Protein AF-A0A7V8NLV5-F1 (afdb_monomer_lite)

Organism: NCBI:txid2741543

Foldseek 3Di:
DCVVVVVCQVPDPDPDDDDDDDPVVVDDDVVVVVVVCVVCVVVVNDDDPPDDDDPDDDDD

Sequence (60 aa):
SNSGLRARARTARLPCPVHFPTPALSTDNAAMIAAAAFPKLERGEFAALDIAAQASLTLV

Structure (mmCIF, N/CA/C/O backbone):
data_AF-A0A7V8NLV5-F1
#
_entry.id   AF-A0A7V8NLV5-F1
#
loop_
_atom_site.group_PDB
_atom_site.id
_atom_site.type_symbol
_atom_site.label_atom_id
_atom_site.label_alt_id
_atom_site.label_comp_id
_atom_site.label_asym_id
_atom_site.label_entity_id
_atom_site.label_seq_id
_atom_site.pdbx_PDB_ins_code
_atom_site.Cartn_x
_atom_site.Cartn_y
_atom_site.Cartn_z
_atom_site.occupancy
_atom_site.B_iso_or_equiv
_atom_site.auth_seq_id
_atom_site.auth_comp_id
_atom_site.auth_asym_id
_atom_site.auth_atom_id
_atom_site.pdbx_PDB_model_num
ATOM 1 N N . SE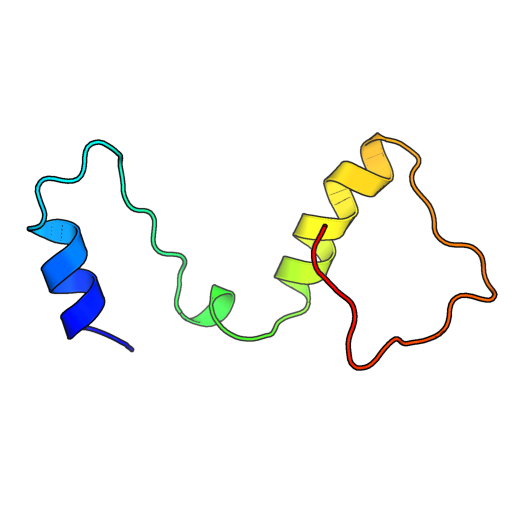R A 1 1 ? 14.974 1.274 -6.210 1.00 73.81 1 SER A N 1
ATOM 2 C CA . SER A 1 1 ? 14.248 1.211 -7.501 1.00 73.81 1 SER A CA 1
ATOM 3 C C . SER A 1 1 ? 14.514 -0.135 -8.150 1.00 73.81 1 SER A C 1
ATOM 5 O O . SER A 1 1 ? 15.672 -0.526 -8.198 1.00 73.81 1 SER A O 1
ATOM 7 N N . ASN A 1 2 ? 13.486 -0.843 -8.633 1.00 92.44 2 ASN A N 1
ATOM 8 C CA . ASN A 1 2 ? 13.657 -2.086 -9.397 1.00 92.44 2 ASN A CA 1
ATOM 9 C C . ASN A 1 2 ? 13.645 -1.775 -10.908 1.00 92.44 2 ASN A C 1
ATOM 11 O O . ASN A 1 2 ? 12.617 -1.876 -11.580 1.00 92.44 2 ASN A O 1
ATOM 15 N N . SER A 1 3 ? 14.778 -1.291 -11.422 1.00 92.81 3 SER A N 1
ATOM 16 C CA . SER A 1 3 ? 14.927 -0.847 -12.816 1.00 92.81 3 SER A CA 1
ATOM 17 C C . SER A 1 3 ? 14.821 -1.999 -13.820 1.00 92.81 3 SER A C 1
ATOM 19 O O . SER A 1 3 ? 14.185 -1.832 -14.861 1.00 92.81 3 SER A O 1
ATOM 21 N N . GLY A 1 4 ? 15.372 -3.171 -13.489 1.00 96.25 4 GLY A N 1
ATOM 22 C CA . GLY A 1 4 ? 15.307 -4.371 -14.327 1.00 96.25 4 GLY A CA 1
ATOM 23 C C . GLY A 1 4 ? 13.870 -4.832 -14.575 1.00 96.25 4 GLY A C 1
ATOM 24 O O . GLY A 1 4 ? 13.469 -4.998 -15.727 1.00 96.25 4 GLY A O 1
ATOM 25 N N . LEU A 1 5 ? 13.055 -4.940 -13.518 1.00 94.94 5 LEU A N 1
ATOM 26 C CA . LEU A 1 5 ? 11.636 -5.292 -13.637 1.00 94.94 5 LEU A CA 1
ATOM 27 C C . LEU A 1 5 ? 10.873 -4.286 -14.506 1.00 94.94 5 LEU A C 1
ATOM 29 O O . LEU A 1 5 ? 10.118 -4.685 -15.391 1.00 94.94 5 LEU A O 1
ATOM 33 N N . ARG A 1 6 ? 11.107 -2.981 -14.313 1.00 93.88 6 ARG A N 1
ATOM 34 C CA . ARG A 1 6 ? 10.464 -1.923 -15.112 1.00 93.88 6 ARG A CA 1
ATOM 35 C C . ARG A 1 6 ? 10.845 -2.002 -16.593 1.00 93.88 6 ARG A C 1
ATOM 37 O O . ARG A 1 6 ? 9.975 -1.860 -17.448 1.00 93.88 6 ARG A O 1
ATOM 44 N N . ALA A 1 7 ? 12.115 -2.255 -16.910 1.00 94.62 7 ALA A N 1
ATOM 45 C CA . ALA A 1 7 ? 12.575 -2.423 -18.290 1.00 94.62 7 ALA A CA 1
ATOM 46 C C . ALA A 1 7 ? 11.954 -3.666 -18.954 1.00 94.62 7 ALA A C 1
ATOM 48 O O . ALA A 1 7 ? 11.497 -3.603 -20.098 1.00 94.62 7 ALA A O 1
ATOM 49 N N . ARG A 1 8 ? 11.868 -4.784 -18.219 1.00 95.81 8 ARG A N 1
ATOM 50 C CA . ARG A 1 8 ? 11.218 -6.011 -18.701 1.00 95.81 8 ARG A CA 1
ATOM 51 C C . ARG A 1 8 ? 9.721 -5.823 -18.923 1.00 95.81 8 ARG A C 1
ATOM 53 O O . ARG A 1 8 ? 9.239 -6.202 -19.979 1.00 95.81 8 ARG A O 1
ATOM 60 N N . ALA A 1 9 ? 9.003 -5.181 -18.004 1.00 94.50 9 ALA A N 1
ATOM 61 C CA . ALA A 1 9 ? 7.571 -4.921 -18.156 1.00 94.50 9 ALA A CA 1
ATOM 62 C C . ALA A 1 9 ? 7.243 -4.026 -19.366 1.00 94.50 9 ALA A C 1
ATOM 64 O O . ALA A 1 9 ? 6.226 -4.229 -20.014 1.00 94.50 9 ALA A O 1
ATOM 65 N N . ARG A 1 10 ? 8.118 -3.065 -19.699 1.00 91.56 10 ARG A N 1
ATOM 66 C CA . ARG A 1 10 ? 7.955 -2.180 -20.870 1.00 91.56 10 ARG A CA 1
ATOM 67 C C . ARG A 1 10 ? 8.174 -2.876 -22.212 1.00 91.56 10 ARG A C 1
ATOM 69 O O . ARG A 1 10 ? 7.656 -2.421 -23.222 1.00 91.56 10 ARG A O 1
ATOM 76 N N . THR A 1 11 ? 9.002 -3.915 -22.231 1.00 95.06 11 THR A N 1
ATOM 77 C CA . THR A 1 11 ? 9.378 -4.641 -23.457 1.00 95.06 11 THR A CA 1
ATOM 78 C C . THR A 1 11 ? 8.624 -5.957 -23.613 1.00 95.06 11 THR A C 1
ATOM 80 O O . THR A 1 11 ? 8.552 -6.503 -24.714 1.00 95.06 11 THR A O 1
ATOM 83 N N . ALA A 1 12 ? 8.043 -6.470 -22.528 1.00 93.50 12 ALA A N 1
ATOM 84 C CA . ALA A 1 12 ? 7.133 -7.597 -22.563 1.00 93.50 12 ALA A CA 1
ATOM 85 C C . ALA A 1 12 ? 5.880 -7.219 -23.367 1.00 93.50 12 ALA A C 1
ATOM 87 O O . ALA A 1 12 ? 5.251 -6.194 -23.111 1.00 93.50 12 ALA A O 1
ATOM 88 N N . ARG A 1 13 ? 5.501 -8.061 -24.336 1.00 92.88 13 ARG A N 1
ATOM 89 C CA . ARG A 1 13 ? 4.240 -7.931 -25.084 1.00 92.88 13 ARG A CA 1
ATOM 90 C C . ARG A 1 13 ? 3.079 -8.413 -24.214 1.00 92.88 13 ARG A C 1
ATOM 92 O O . ARG A 1 13 ? 2.516 -9.476 -24.455 1.00 92.88 13 ARG A O 1
ATOM 99 N N . LEU A 1 14 ? 2.798 -7.675 -23.145 1.00 94.19 14 LEU A N 1
ATOM 100 C CA . LEU A 1 14 ? 1.705 -7.985 -22.233 1.00 94.19 14 LEU A CA 1
ATOM 101 C C . LEU A 1 14 ? 0.367 -7.637 -22.901 1.00 94.19 14 LEU A C 1
ATOM 103 O O . LEU A 1 14 ? 0.287 -6.633 -23.609 1.00 94.19 14 LEU A O 1
ATOM 107 N N . PRO A 1 15 ? -0.691 -8.431 -22.671 1.00 9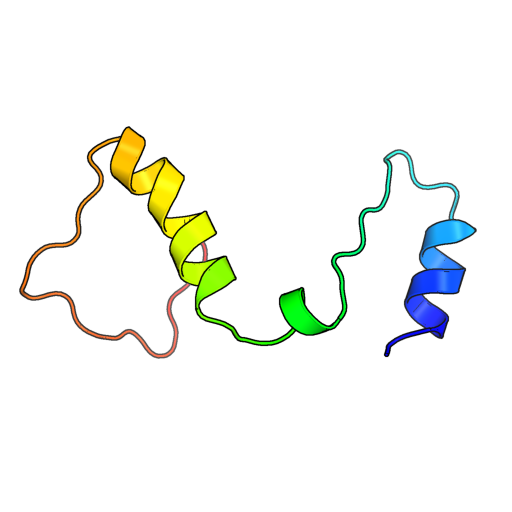5.50 15 PRO A N 1
ATOM 108 C CA . PRO A 1 15 ? -2.016 -8.161 -23.227 1.00 95.50 15 PRO A CA 1
ATOM 109 C C . PRO A 1 15 ? -2.700 -6.944 -22.577 1.00 95.50 15 PRO A C 1
ATOM 111 O O . PRO A 1 15 ? -3.832 -6.622 -22.927 1.00 95.50 15 PRO A O 1
ATOM 114 N N . CYS A 1 16 ? -2.044 -6.279 -21.619 1.00 94.00 16 CYS A N 1
ATOM 115 C CA . CYS A 1 16 ? -2.577 -5.150 -20.872 1.00 94.00 16 CYS A CA 1
ATOM 116 C C . CYS A 1 16 ? -1.510 -4.071 -20.597 1.00 94.00 16 CYS A C 1
ATOM 118 O O . CYS A 1 16 ? -0.309 -4.366 -20.576 1.00 94.00 16 CYS A O 1
ATOM 120 N N . PRO A 1 17 ? -1.935 -2.816 -20.355 1.00 93.00 17 PRO A N 1
ATOM 121 C CA . PRO A 1 17 ? -1.047 -1.757 -19.890 1.00 93.00 17 PRO A CA 1
ATOM 122 C C . PRO A 1 17 ? -0.446 -2.062 -18.512 1.00 93.00 17 PRO A C 1
ATOM 124 O O . PRO A 1 17 ? -1.109 -2.612 -17.635 1.00 93.00 17 PRO A O 1
ATOM 127 N N . VAL A 1 18 ? 0.798 -1.628 -18.296 1.00 94.56 18 VAL A N 1
ATOM 128 C CA . VAL A 1 18 ? 1.462 -1.693 -16.986 1.00 94.56 18 VAL A CA 1
ATOM 129 C C . VAL A 1 18 ? 1.597 -0.292 -16.409 1.00 94.56 18 VAL A C 1
ATOM 131 O O . VAL A 1 18 ? 2.215 0.583 -17.018 1.00 94.56 18 VAL A O 1
ATOM 134 N N . HIS A 1 19 ? 1.082 -0.099 -15.197 1.00 93.69 19 HIS A N 1
ATOM 135 C CA . HIS A 1 19 ? 1.174 1.161 -14.467 1.00 93.69 19 HIS A CA 1
ATOM 136 C C . HIS A 1 19 ? 2.170 1.042 -13.317 1.00 93.69 19 HIS A C 1
ATOM 138 O O . HIS A 1 19 ? 2.145 0.084 -12.548 1.00 93.69 19 HIS A O 1
ATOM 144 N N . PHE A 1 20 ? 3.040 2.041 -13.183 1.00 93.94 20 PHE A N 1
ATOM 145 C CA . PHE A 1 20 ? 3.968 2.132 -12.065 1.00 93.94 20 PHE A CA 1
ATOM 146 C C . PHE A 1 20 ? 3.717 3.425 -11.289 1.00 93.94 20 PHE A C 1
ATOM 148 O O . PHE A 1 20 ? 3.905 4.496 -11.873 1.00 93.94 20 PHE A O 1
ATOM 155 N N . PRO A 1 21 ? 3.373 3.359 -9.992 1.00 93.69 21 PRO A N 1
ATOM 156 C CA . PRO A 1 21 ? 3.279 4.558 -9.175 1.00 93.69 21 PRO A CA 1
ATOM 157 C C . PRO A 1 21 ? 4.656 5.217 -9.007 1.00 93.69 21 PRO A C 1
ATOM 159 O O . PRO A 1 21 ? 5.716 4.635 -9.309 1.00 93.69 21 PRO A O 1
ATOM 162 N N . THR A 1 22 ? 4.640 6.457 -8.517 1.00 94.00 22 THR A N 1
ATOM 163 C CA . THR A 1 22 ? 5.864 7.136 -8.085 1.00 94.00 22 THR A CA 1
ATOM 164 C C . THR A 1 22 ? 6.522 6.340 -6.947 1.00 94.00 22 THR A C 1
ATOM 166 O O . THR A 1 22 ? 5.831 5.638 -6.202 1.00 94.00 22 THR A O 1
ATOM 169 N N . PRO A 1 23 ? 7.856 6.420 -6.776 1.00 92.31 23 PRO A N 1
ATOM 170 C CA . PRO A 1 23 ? 8.541 5.670 -5.723 1.00 92.31 23 PRO A CA 1
ATOM 171 C C . PRO A 1 23 ? 7.996 5.940 -4.314 1.00 92.31 23 PRO A C 1
ATOM 173 O O . PRO A 1 23 ? 7.852 4.998 -3.544 1.00 92.31 23 PRO A O 1
ATOM 176 N N . ALA A 1 24 ? 7.624 7.189 -4.012 1.00 93.88 24 ALA A N 1
ATOM 177 C CA . ALA A 1 24 ? 7.064 7.577 -2.714 1.00 93.88 24 ALA A CA 1
ATOM 178 C C . ALA A 1 24 ? 5.707 6.915 -2.411 1.00 93.88 24 ALA A C 1
ATOM 180 O O . ALA A 1 24 ? 5.392 6.671 -1.254 1.00 93.88 24 ALA A O 1
ATOM 181 N N . LEU A 1 25 ? 4.925 6.591 -3.445 1.00 95.81 25 LEU A N 1
ATOM 182 C CA . LEU A 1 25 ? 3.652 5.878 -3.309 1.00 95.81 25 LEU A CA 1
ATOM 183 C C . LEU A 1 25 ? 3.812 4.348 -3.322 1.00 95.81 25 LEU A C 1
ATOM 185 O O . LEU A 1 25 ? 2.822 3.639 -3.194 1.00 95.81 25 LEU A O 1
ATOM 189 N N . SER A 1 26 ? 5.030 3.834 -3.522 1.00 95.62 26 SER A N 1
ATOM 190 C CA . SER A 1 26 ? 5.302 2.389 -3.606 1.00 95.62 26 SER A CA 1
ATOM 191 C C . SER A 1 26 ? 5.760 1.773 -2.279 1.00 95.62 26 SER A C 1
ATOM 193 O O . SER A 1 26 ? 5.829 0.553 -2.177 1.00 95.62 26 SER A O 1
ATOM 195 N N . THR A 1 27 ? 6.138 2.599 -1.302 1.00 95.06 27 THR A N 1
ATOM 196 C CA . THR A 1 27 ? 6.490 2.189 0.067 1.00 95.06 27 THR A CA 1
ATOM 197 C C . THR A 1 27 ? 5.332 2.471 1.011 1.00 95.06 27 THR A C 1
ATOM 199 O O . THR A 1 27 ? 4.511 3.332 0.701 1.00 95.06 27 THR A O 1
ATOM 202 N N . ASP A 1 28 ? 5.297 1.816 2.170 1.00 97.19 28 ASP A N 1
ATOM 203 C CA . ASP A 1 28 ? 4.231 2.004 3.158 1.00 97.19 28 ASP A CA 1
ATOM 204 C C . ASP A 1 28 ? 4.025 3.486 3.498 1.00 97.19 28 ASP A C 1
ATOM 206 O O . ASP A 1 28 ? 4.963 4.214 3.834 1.00 97.19 28 ASP A O 1
ATOM 210 N N . ASN A 1 29 ? 2.782 3.949 3.359 1.00 97.00 29 ASN A N 1
ATOM 211 C CA . ASN A 1 29 ? 2.400 5.335 3.600 1.00 97.00 29 ASN A CA 1
ATOM 212 C C . ASN A 1 29 ? 0.914 5.438 3.982 1.00 97.00 29 ASN A C 1
ATOM 214 O O . ASN A 1 29 ? 0.121 4.543 3.712 1.00 97.00 29 ASN A O 1
ATOM 218 N N . ALA A 1 30 ? 0.505 6.553 4.588 1.00 98.19 30 ALA A N 1
ATOM 219 C CA . ALA A 1 30 ? -0.898 6.751 4.963 1.00 98.19 30 ALA A CA 1
ATOM 220 C C . ALA A 1 30 ? -1.824 7.010 3.756 1.00 98.19 30 ALA A C 1
ATOM 222 O O . ALA A 1 30 ? -3.028 6.773 3.845 1.00 98.19 30 ALA A O 1
ATOM 223 N N . ALA A 1 31 ? -1.289 7.464 2.616 1.00 97.81 31 ALA A N 1
ATOM 224 C CA . ALA A 1 31 ? -2.098 7.772 1.439 1.00 97.81 31 ALA A CA 1
ATOM 225 C C . ALA A 1 31 ? -2.731 6.511 0.826 1.00 97.81 31 ALA A C 1
ATOM 227 O O . ALA A 1 31 ? -3.890 6.561 0.423 1.00 97.81 31 ALA A O 1
ATOM 228 N N . MET A 1 32 ? -2.033 5.366 0.814 1.00 97.44 32 MET A N 1
ATOM 229 C CA . MET A 1 32 ? -2.623 4.101 0.348 1.00 97.44 32 MET A CA 1
ATOM 230 C C . MET A 1 32 ? -3.724 3.589 1.285 1.00 97.44 32 MET A C 1
ATOM 232 O O . MET A 1 32 ? -4.711 3.032 0.812 1.00 97.44 32 MET A O 1
ATOM 236 N N . ILE A 1 33 ? -3.592 3.828 2.596 1.00 98.12 33 ILE A N 1
ATOM 237 C CA . ILE A 1 33 ? -4.630 3.483 3.575 1.00 98.12 33 ILE A CA 1
ATOM 238 C C . ILE A 1 33 ? -5.880 4.332 3.328 1.00 98.12 33 ILE A C 1
ATOM 240 O O . ILE A 1 33 ? -6.979 3.790 3.235 1.00 98.12 33 ILE A O 1
ATOM 244 N N . ALA A 1 34 ? -5.715 5.644 3.135 1.00 98.31 34 ALA A N 1
ATOM 245 C CA . ALA A 1 34 ? -6.821 6.540 2.806 1.00 98.31 34 ALA A CA 1
ATOM 246 C C . ALA A 1 34 ? -7.493 6.171 1.470 1.00 98.31 34 ALA A C 1
ATOM 248 O O . ALA A 1 34 ? -8.718 6.091 1.397 1.00 98.31 34 ALA A O 1
ATOM 249 N N . ALA A 1 35 ? -6.701 5.882 0.431 1.00 97.69 35 ALA A N 1
ATOM 250 C CA . ALA A 1 35 ? -7.210 5.479 -0.879 1.00 97.69 35 ALA A CA 1
ATOM 251 C C . ALA A 1 35 ? -7.997 4.158 -0.825 1.00 97.69 35 ALA A C 1
ATOM 253 O O . ALA A 1 35 ? -9.019 4.033 -1.493 1.00 97.69 35 ALA A O 1
ATOM 254 N N . ALA A 1 36 ? -7.560 3.191 -0.012 1.00 97.19 36 ALA A N 1
ATOM 255 C CA . ALA A 1 36 ? -8.283 1.937 0.199 1.00 97.19 36 ALA A CA 1
ATOM 256 C C . A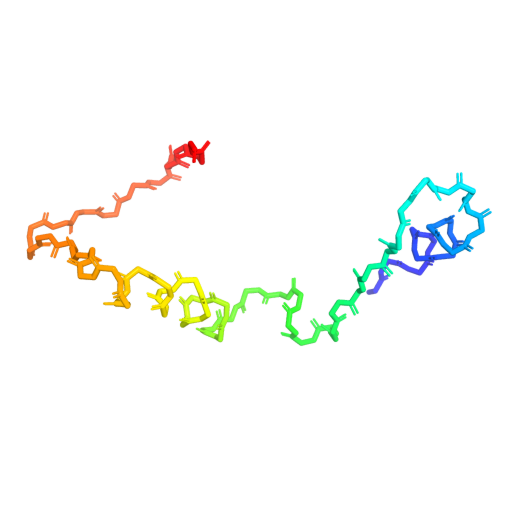LA A 1 36 ? -9.557 2.119 1.049 1.00 97.19 36 ALA A C 1
ATOM 258 O O . ALA A 1 36 ? -10.540 1.409 0.840 1.00 97.19 36 ALA A O 1
ATOM 259 N N . ALA A 1 37 ? -9.558 3.065 1.994 1.00 98.12 37 ALA A N 1
ATOM 260 C CA . ALA A 1 37 ? -10.703 3.348 2.859 1.00 98.12 37 ALA A CA 1
ATOM 261 C C . ALA A 1 37 ? -11.826 4.114 2.144 1.00 98.12 37 ALA A C 1
ATOM 263 O O . ALA A 1 37 ? -12.997 3.861 2.414 1.00 98.12 37 ALA A O 1
ATOM 264 N N . PHE A 1 38 ? -11.494 5.018 1.219 1.00 98.50 38 PHE A N 1
ATOM 265 C CA . PHE A 1 38 ? -12.474 5.855 0.520 1.00 98.50 38 PHE A CA 1
ATOM 266 C C . PHE A 1 38 ? -13.624 5.072 -0.151 1.00 98.50 38 PHE A C 1
ATOM 268 O O . PHE A 1 38 ? -14.779 5.354 0.163 1.00 98.50 38 PHE A O 1
ATOM 275 N N . PRO A 1 39 ? -13.384 4.031 -0.974 1.00 98.19 39 PRO A N 1
ATOM 276 C CA . PRO A 1 39 ? -14.483 3.268 -1.564 1.00 98.19 39 PRO A CA 1
ATOM 277 C C . PRO A 1 39 ? -15.299 2.480 -0.523 1.00 98.19 39 PRO A C 1
ATOM 279 O O . PRO A 1 39 ? -16.463 2.180 -0.768 1.00 98.19 39 PRO A O 1
ATOM 282 N N . LYS A 1 40 ? -14.723 2.136 0.641 1.00 98.00 40 LYS A N 1
ATOM 283 C CA . LYS A 1 40 ? -15.466 1.513 1.754 1.00 98.00 40 LYS A CA 1
ATOM 284 C C . LYS A 1 40 ? -16.398 2.528 2.414 1.00 98.00 40 LYS A C 1
ATOM 286 O O . LYS A 1 40 ? -17.556 2.216 2.671 1.00 98.00 40 LYS A O 1
ATOM 291 N N . LEU A 1 41 ? -15.915 3.757 2.608 1.00 98.44 41 LEU A N 1
ATOM 292 C CA . LEU A 1 41 ? -16.711 4.878 3.105 1.00 98.44 41 LEU A CA 1
ATOM 293 C C . LEU A 1 41 ? -17.906 5.167 2.187 1.00 98.44 41 LEU A C 1
ATOM 295 O O . LEU A 1 41 ? -19.024 5.273 2.682 1.00 98.44 41 LEU A O 1
ATOM 299 N N . GLU A 1 42 ? -17.696 5.232 0.868 1.00 98.56 42 GLU A N 1
ATOM 300 C CA . GLU A 1 42 ? -18.783 5.449 -0.104 1.00 98.56 42 GLU A CA 1
ATOM 301 C C . GLU A 1 42 ? -19.860 4.353 -0.051 1.00 98.56 42 GLU A C 1
ATOM 303 O O . GLU A 1 42 ? -21.031 4.626 -0.307 1.00 98.56 42 GLU A O 1
ATOM 308 N N . ARG A 1 43 ? -19.487 3.122 0.327 1.00 98.50 43 ARG A N 1
ATOM 309 C CA . ARG A 1 43 ? -20.414 1.994 0.519 1.00 98.50 43 ARG A CA 1
ATOM 310 C C . ARG A 1 43 ? -20.996 1.891 1.934 1.00 98.50 43 ARG A C 1
ATOM 312 O O . ARG A 1 43 ? -21.792 0.993 2.189 1.00 98.50 43 ARG A O 1
ATOM 319 N N . GLY A 1 44 ? -20.616 2.777 2.857 1.00 98.25 44 GLY A N 1
ATOM 320 C CA . GLY A 1 44 ? -21.032 2.705 4.262 1.00 98.25 44 GLY A CA 1
ATOM 321 C C . GLY A 1 44 ? -20.446 1.510 5.027 1.00 98.25 44 GLY A C 1
ATOM 322 O O . GLY A 1 44 ? -21.017 1.071 6.022 1.00 98.25 44 GLY A O 1
ATOM 323 N N . GLU A 1 45 ? -19.318 0.964 4.570 1.00 98.25 45 GLU A N 1
ATOM 324 C CA . GLU A 1 45 ? -18.632 -0.166 5.198 1.00 98.25 45 GLU A CA 1
ATOM 325 C C . GLU A 1 45 ? -17.708 0.314 6.323 1.00 98.25 45 GLU A C 1
ATOM 327 O O . GLU A 1 45 ? -16.550 0.682 6.094 1.00 98.25 45 GLU A O 1
ATOM 332 N N . PHE A 1 46 ? -18.205 0.261 7.557 1.00 97.44 46 PHE A N 1
ATOM 333 C CA . PHE A 1 46 ? -17.448 0.624 8.753 1.00 97.44 46 PHE A CA 1
ATOM 334 C C . PHE A 1 46 ? -17.068 -0.601 9.584 1.00 97.44 46 PHE A C 1
ATOM 336 O O . PHE A 1 46 ? -17.801 -1.586 9.655 1.00 97.44 46 PHE A O 1
ATOM 343 N N . ALA A 1 47 ? -15.912 -0.520 10.239 1.00 96.50 47 ALA A N 1
ATOM 344 C CA . ALA A 1 47 ? -15.548 -1.451 11.296 1.00 96.50 47 ALA A CA 1
ATOM 345 C C . ALA A 1 47 ? -16.240 -1.064 12.610 1.00 96.50 47 ALA A C 1
ATOM 347 O O . ALA A 1 47 ? -16.489 0.116 12.865 1.00 96.50 47 ALA A O 1
ATOM 348 N N . ALA A 1 48 ? -16.508 -2.055 13.457 1.00 97.31 48 ALA A N 1
ATOM 349 C CA . ALA A 1 48 ? -16.939 -1.821 14.827 1.00 97.31 48 ALA A CA 1
ATOM 350 C C . ALA A 1 48 ? -15.775 -1.306 15.697 1.00 97.31 48 ALA A C 1
ATOM 352 O O . ALA A 1 48 ? -14.600 -1.453 15.351 1.00 97.31 48 ALA A O 1
ATOM 353 N N . LEU A 1 49 ? -16.105 -0.676 16.828 1.00 97.44 49 LEU A N 1
ATOM 354 C CA . LEU A 1 49 ? -15.117 -0.059 17.727 1.00 97.44 49 LEU A CA 1
ATOM 355 C C . LEU A 1 49 ? -14.269 -1.074 18.507 1.00 97.44 49 LEU A C 1
ATOM 357 O O . LEU A 1 49 ? -13.267 -0.697 19.105 1.00 97.44 49 LEU A O 1
ATOM 361 N N . ASP A 1 50 ? -14.660 -2.344 18.501 1.00 97.50 50 ASP A N 1
ATOM 362 C CA . ASP A 1 50 ? -13.946 -3.467 19.109 1.00 97.50 50 ASP A CA 1
ATOM 363 C C . ASP A 1 50 ? -12.966 -4.154 18.140 1.00 97.50 50 ASP A C 1
ATOM 365 O O . ASP A 1 50 ? -12.392 -5.193 18.472 1.00 97.50 50 ASP A O 1
ATOM 369 N N . ILE A 1 51 ? -12.746 -3.582 16.948 1.00 96.56 51 ILE A N 1
ATOM 370 C CA . ILE A 1 51 ? -11.812 -4.127 15.963 1.00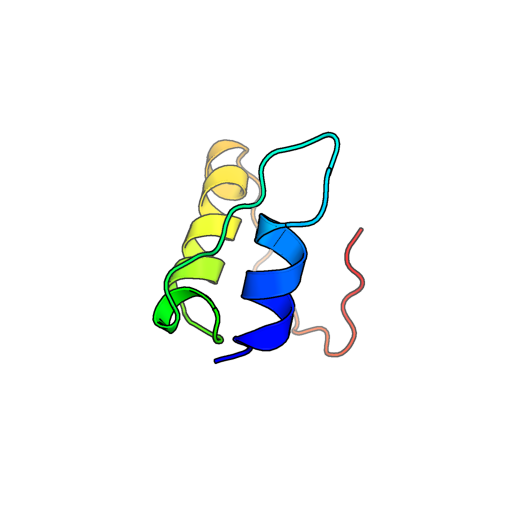 96.56 51 ILE A CA 1
ATOM 371 C C . ILE A 1 51 ? -10.399 -4.276 16.545 1.00 96.56 51 ILE A C 1
ATOM 373 O O . ILE A 1 51 ? -9.815 -3.344 17.099 1.00 96.56 51 ILE A O 1
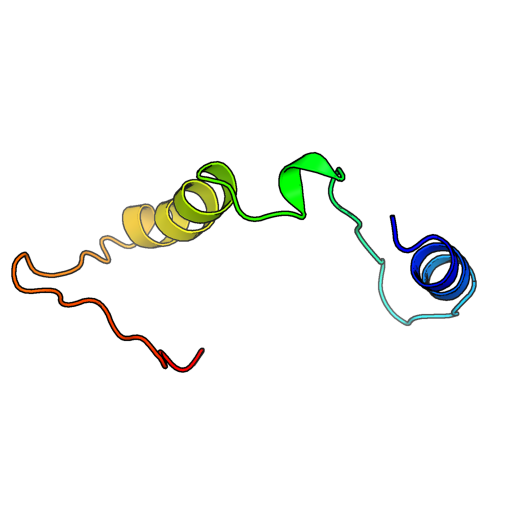ATOM 377 N N . ALA A 1 52 ? -9.823 -5.463 16.360 1.00 96.69 52 ALA A N 1
ATOM 378 C CA . ALA A 1 52 ? -8.462 -5.782 16.764 1.00 96.69 52 ALA A CA 1
ATOM 379 C C . ALA A 1 52 ? -7.527 -5.878 15.552 1.00 96.69 52 ALA A C 1
ATOM 381 O O . ALA A 1 52 ? -7.936 -6.219 14.440 1.00 96.69 52 ALA A O 1
ATOM 382 N N . ALA A 1 53 ? -6.241 -5.614 15.776 1.00 96.19 53 ALA A N 1
ATOM 383 C CA . ALA A 1 53 ? -5.217 -5.854 14.769 1.00 96.19 53 ALA A CA 1
ATOM 384 C C . ALA A 1 53 ? -5.044 -7.363 14.521 1.00 96.19 53 ALA A C 1
ATOM 386 O O . ALA A 1 53 ? -4.945 -8.149 15.464 1.00 96.19 53 ALA A O 1
ATOM 387 N N . GLN A 1 54 ? -4.936 -7.761 13.252 1.00 96.88 54 GLN A N 1
ATOM 388 C CA . GLN A 1 54 ? -4.691 -9.146 12.853 1.00 96.88 54 GLN A CA 1
ATOM 389 C C . GLN A 1 54 ? -3.358 -9.246 12.104 1.00 96.88 54 GLN A C 1
ATOM 391 O O . GLN A 1 54 ? -3.247 -8.836 10.952 1.00 96.88 54 GLN A O 1
ATOM 396 N N . ALA A 1 55 ? -2.339 -9.813 12.759 1.00 96.50 55 ALA A N 1
ATOM 397 C CA . ALA A 1 55 ? -0.970 -9.877 12.232 1.00 96.50 55 ALA A CA 1
ATOM 398 C C . ALA A 1 55 ? -0.834 -10.691 10.928 1.00 96.50 55 ALA A C 1
ATOM 400 O O . ALA A 1 55 ? 0.081 -10.459 10.143 1.00 96.50 55 ALA A O 1
ATOM 401 N N . SER A 1 56 ? -1.746 -11.634 10.685 1.00 96.06 56 SER A N 1
ATOM 402 C CA . SER A 1 56 ? -1.787 -12.469 9.476 1.00 96.06 56 SER A CA 1
ATOM 403 C C . SER A 1 56 ? -3.158 -12.384 8.805 1.00 96.06 56 SER A C 1
ATOM 405 O O . SER A 1 56 ? -3.806 -13.398 8.545 1.00 96.06 56 SER A O 1
ATOM 407 N N . LEU A 1 57 ? -3.640 -11.156 8.587 1.00 95.56 57 LEU A N 1
ATOM 408 C CA . LEU A 1 57 ? -4.889 -10.910 7.871 1.00 95.56 57 LEU A CA 1
ATOM 409 C C . LEU A 1 57 ? -4.769 -11.413 6.424 1.00 95.56 57 LEU A C 1
ATOM 411 O O . LEU A 1 57 ? -3.870 -11.012 5.689 1.00 95.56 57 LEU A O 1
ATOM 415 N N . THR A 1 58 ? -5.679 -12.297 6.021 1.00 96.31 58 THR A N 1
ATOM 416 C CA . THR A 1 58 ? -5.732 -12.814 4.647 1.00 96.31 58 THR A CA 1
ATOM 417 C C . THR A 1 58 ? -6.456 -11.815 3.745 1.00 96.31 58 THR A C 1
ATOM 419 O O . THR A 1 58 ? -7.509 -11.305 4.123 1.00 96.31 58 THR A O 1
ATOM 422 N N .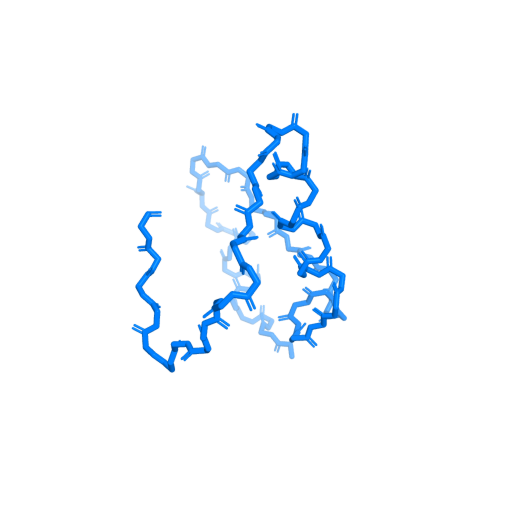 LEU A 1 59 ? -5.904 -11.538 2.558 1.00 92.56 59 LEU A N 1
ATOM 423 C CA . LEU A 1 59 ? -6.600 -10.776 1.518 1.00 92.56 59 LEU A CA 1
ATOM 424 C C . LEU A 1 59 ? -7.605 -11.707 0.830 1.00 92.56 59 LEU A C 1
ATOM 426 O O . LEU A 1 59 ? -7.196 -12.722 0.263 1.00 92.56 59 LEU A O 1
ATOM 430 N N . VAL A 1 60 ? -8.892 -11.375 0.930 1.00 75.00 60 VAL A N 1
ATOM 431 C CA . VAL A 1 60 ? -10.016 -12.103 0.320 1.00 75.00 60 VAL A CA 1
ATOM 432 C C . VAL A 1 60 ? -10.658 -11.296 -0.796 1.00 75.00 60 VAL A C 1
ATOM 434 O O . VAL A 1 60 ? -10.576 -10.047 -0.735 1.00 75.00 60 VAL A O 1
#

pLDDT: mean 95.16, std 4.31, range [73.81, 98.56]

Radius of gyration: 16.75 Å; chains: 1; bounding box: 36×21×44 Å

Secondary structure (DSSP, 8-state):
--HHHHHHHHHS--SS------GGGTSS-HHHHHHHHHHHHHTT----TT----TTPPP-